Protein AF-A0A945R082-F1 (afdb_monomer_lite)

Foldseek 3Di:
DDDDAQEAEAEEDDPVQVVVQVVCCCPAPVVCPDDHGHYHYDYDPPDD

Structure (mmCIF, N/CA/C/O backbone):
data_AF-A0A945R082-F1
#
_entry.id   AF-A0A945R082-F1
#
loop_
_atom_site.group_PDB
_atom_site.id
_atom_site.type_symbol
_atom_site.label_atom_id
_atom_site.label_alt_id
_atom_site.label_comp_id
_atom_site.label_asym_id
_atom_site.label_entity_id
_atom_site.label_seq_id
_atom_site.pdbx_PDB_ins_code
_atom_site.Cartn_x
_atom_site.Cartn_y
_atom_site.Cartn_z
_atom_site.occupancy
_atom_site.B_iso_or_equiv
_atom_site.auth_seq_id
_atom_site.auth_comp_id
_atom_site.auth_asym_id
_atom_site.auth_atom_id
_atom_site.pdbx_PDB_model_num
ATOM 1 N N . MET A 1 1 ? -25.652 5.900 2.163 1.00 49.47 1 MET A N 1
ATOM 2 C CA . MET A 1 1 ? -24.382 5.473 1.525 1.00 49.47 1 MET A CA 1
ATOM 3 C C . MET A 1 1 ? -23.408 5.306 2.681 1.00 49.47 1 MET A C 1
ATOM 5 O O . MET A 1 1 ? -22.625 6.199 2.947 1.00 49.47 1 MET A O 1
ATOM 9 N N . ASP A 1 2 ? -23.564 4.223 3.454 1.00 81.38 2 ASP A N 1
ATOM 10 C CA . ASP A 1 2 ? -23.183 4.208 4.887 1.00 81.38 2 ASP A CA 1
ATOM 11 C C . ASP A 1 2 ? -22.166 3.113 5.240 1.00 81.38 2 ASP A C 1
ATOM 13 O O . ASP A 1 2 ? -21.976 2.768 6.404 1.00 81.38 2 ASP A O 1
ATOM 17 N N . LYS A 1 3 ? -21.514 2.523 4.232 1.00 88.06 3 LYS A N 1
ATOM 18 C CA . LYS A 1 3 ? -20.555 1.436 4.444 1.00 88.06 3 LYS A CA 1
ATOM 19 C C . LYS A 1 3 ? -19.130 1.981 4.451 1.00 88.06 3 LYS A C 1
ATOM 21 O O . LYS A 1 3 ? -18.665 2.515 3.446 1.00 88.06 3 LYS A O 1
ATOM 26 N N . ARG A 1 4 ? -18.437 1.801 5.578 1.00 89.62 4 ARG A N 1
ATOM 27 C CA . ARG A 1 4 ? -16.999 2.070 5.711 1.00 89.62 4 ARG A CA 1
ATOM 28 C C . ARG A 1 4 ? -16.213 1.259 4.674 1.00 89.62 4 ARG A C 1
ATOM 30 O O . ARG A 1 4 ? -16.497 0.079 4.460 1.00 89.62 4 ARG A O 1
ATOM 37 N N . ILE A 1 5 ? -15.231 1.899 4.044 1.00 93.44 5 ILE A N 1
ATOM 38 C CA . ILE A 1 5 ? -14.301 1.242 3.123 1.00 93.44 5 ILE A CA 1
ATOM 39 C C . ILE A 1 5 ? -13.220 0.540 3.942 1.00 93.44 5 ILE A C 1
ATOM 41 O O . ILE A 1 5 ? -12.587 1.162 4.790 1.00 93.44 5 ILE A O 1
ATOM 45 N N . ASN A 1 6 ? -13.027 -0.752 3.679 1.00 95.00 6 ASN A N 1
ATOM 46 C CA . ASN A 1 6 ? -12.076 -1.591 4.414 1.00 95.00 6 ASN A CA 1
ATOM 47 C C . ASN A 1 6 ? -10.987 -2.203 3.520 1.00 95.00 6 ASN A C 1
ATOM 49 O O . ASN A 1 6 ? -10.098 -2.862 4.042 1.00 95.00 6 ASN A O 1
ATOM 53 N N . HIS A 1 7 ? -11.052 -2.000 2.200 1.00 97.06 7 HIS A N 1
ATOM 54 C CA . HIS A 1 7 ? -10.086 -2.543 1.243 1.00 97.06 7 HIS A CA 1
ATOM 55 C C . HIS A 1 7 ? -9.628 -1.435 0.298 1.00 97.06 7 HIS A C 1
ATOM 57 O O . HIS A 1 7 ? -10.455 -0.769 -0.330 1.00 97.06 7 HIS A O 1
ATOM 63 N N . TYR A 1 8 ? -8.316 -1.254 0.204 1.00 97.44 8 TYR A N 1
ATOM 64 C CA . TYR A 1 8 ? -7.668 -0.239 -0.614 1.00 97.44 8 TYR A CA 1
ATOM 65 C C . TYR A 1 8 ? -6.682 -0.921 -1.562 1.00 97.44 8 TYR A C 1
ATOM 67 O O . TYR A 1 8 ? -5.734 -1.560 -1.112 1.00 97.44 8 TYR A O 1
ATOM 75 N N . THR A 1 9 ? -6.880 -0.766 -2.872 1.00 98.25 9 THR A N 1
ATOM 76 C CA . THR A 1 9 ? -5.949 -1.270 -3.891 1.00 98.25 9 THR A CA 1
ATOM 77 C C . THR A 1 9 ? -5.226 -0.103 -4.549 1.00 98.25 9 THR A C 1
ATOM 79 O O . THR A 1 9 ? -5.851 0.754 -5.170 1.00 98.25 9 THR A O 1
ATOM 82 N N . ILE A 1 10 ? -3.904 -0.079 -4.417 1.00 98.00 10 ILE A N 1
ATOM 83 C CA . ILE A 1 10 ? -3.006 0.897 -5.033 1.00 98.00 10 ILE A CA 1
ATOM 84 C C . ILE A 1 10 ? -2.390 0.231 -6.264 1.00 98.00 10 ILE A C 1
ATOM 86 O O . ILE A 1 10 ? -1.754 -0.815 -6.145 1.00 98.00 10 ILE A O 1
ATOM 90 N N . VAL A 1 11 ? -2.587 0.819 -7.444 1.00 96.88 11 VAL A N 1
ATOM 91 C CA . VAL A 1 11 ? -2.008 0.329 -8.704 1.00 96.88 11 VAL A CA 1
ATOM 92 C C . VAL A 1 11 ? -0.899 1.281 -9.130 1.00 96.88 11 VAL A C 1
ATOM 94 O O . VAL A 1 11 ? -1.160 2.444 -9.429 1.00 96.88 11 VAL A O 1
ATOM 97 N N . GLY A 1 12 ? 0.328 0.771 -9.161 1.00 93.56 12 GLY A N 1
ATOM 98 C CA . GLY A 1 12 ? 1.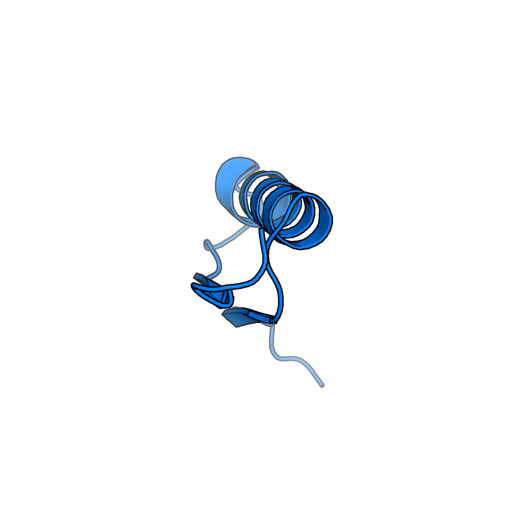542 1.557 -9.355 1.00 93.56 12 GLY A CA 1
ATOM 99 C C . GLY A 1 12 ? 2.351 1.644 -8.063 1.00 93.56 12 GLY A C 1
ATOM 100 O O . GLY A 1 12 ? 1.833 2.031 -7.016 1.00 93.56 12 GLY A O 1
ATOM 101 N N . GLY A 1 13 ? 3.622 1.254 -8.151 1.00 9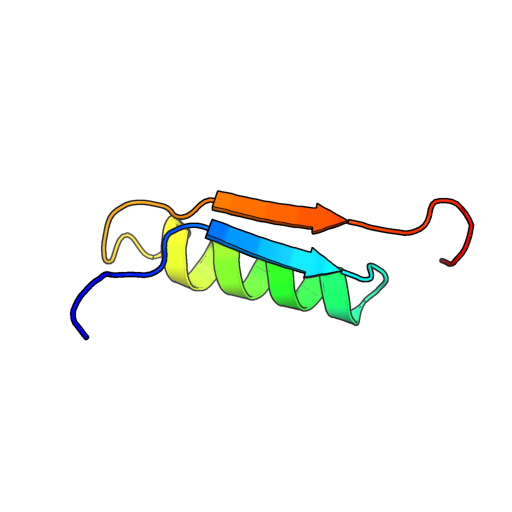1.88 13 GLY A N 1
ATOM 102 C CA . GLY A 1 13 ? 4.575 1.303 -7.048 1.00 91.88 13 GLY A CA 1
ATOM 103 C C . GLY A 1 13 ? 5.433 2.566 -7.078 1.00 91.88 13 GLY A C 1
ATOM 104 O O . GLY A 1 13 ? 4.898 3.682 -7.102 1.00 91.88 13 GLY A O 1
ATOM 105 N N . GLY A 1 14 ? 6.755 2.398 -7.032 1.00 92.31 14 GLY A N 1
ATOM 106 C CA . GLY A 1 14 ? 7.705 3.498 -6.892 1.00 92.31 14 GLY A CA 1
ATOM 107 C C . GLY A 1 14 ? 7.458 4.335 -5.628 1.00 92.31 14 GLY A C 1
ATOM 108 O O . GLY A 1 14 ? 6.766 3.931 -4.689 1.00 92.31 14 GLY A O 1
ATOM 109 N N . SER A 1 15 ? 8.000 5.552 -5.586 1.00 95.19 15 SER A N 1
ATOM 110 C CA . SER A 1 15 ? 7.881 6.410 -4.398 1.00 95.19 15 SER A CA 1
ATOM 111 C C . SER A 1 15 ? 6.433 6.795 -4.070 1.00 95.19 15 SER A C 1
ATOM 113 O O . SER A 1 15 ? 6.054 6.807 -2.900 1.00 95.19 15 SER A O 1
ATOM 115 N N . ALA A 1 16 ? 5.606 7.073 -5.081 1.00 96.19 16 ALA A N 1
ATOM 116 C CA . ALA A 1 16 ? 4.222 7.499 -4.888 1.00 96.19 16 ALA A CA 1
ATOM 117 C C . ALA A 1 16 ? 3.343 6.382 -4.302 1.00 96.19 16 ALA A C 1
ATOM 119 O O . ALA A 1 16 ? 2.618 6.619 -3.328 1.00 96.19 16 ALA A O 1
ATOM 120 N N . GLY A 1 17 ? 3.433 5.166 -4.853 1.00 96.88 17 GLY A N 1
ATOM 121 C CA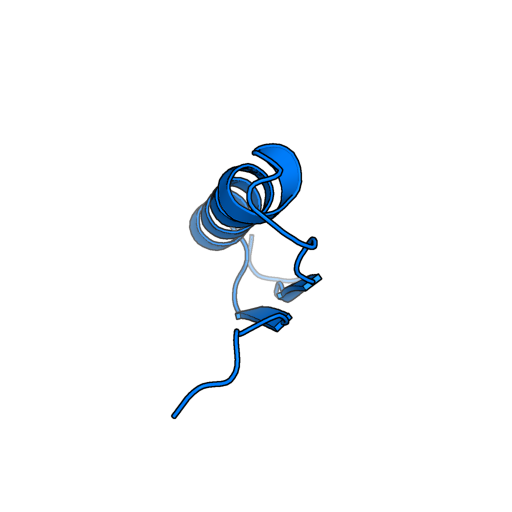 . GLY A 1 17 ? 2.678 4.013 -4.366 1.00 96.88 17 GLY A CA 1
ATOM 122 C C . GLY A 1 17 ? 3.054 3.661 -2.929 1.00 96.88 17 GLY A C 1
ATOM 123 O O . GLY A 1 17 ? 2.187 3.593 -2.054 1.00 96.88 17 GLY A O 1
ATOM 124 N N . TRP A 1 18 ? 4.355 3.530 -2.656 1.00 96.94 18 TRP A N 1
ATOM 125 C CA . TRP A 1 18 ? 4.851 3.151 -1.332 1.00 96.94 18 TRP A CA 1
ATOM 126 C C . TRP A 1 18 ? 4.606 4.224 -0.263 1.00 96.94 18 TRP A C 1
ATOM 128 O O . TRP A 1 18 ? 4.233 3.888 0.864 1.00 96.94 18 TRP A O 1
ATOM 138 N N . MET A 1 19 ? 4.728 5.514 -0.602 1.00 98.06 19 MET A N 1
ATOM 139 C CA . MET A 1 19 ? 4.393 6.603 0.325 1.00 98.06 19 MET A CA 1
ATOM 140 C C . MET A 1 19 ? 2.899 6.606 0.661 1.00 98.06 19 MET A C 1
ATOM 142 O O . MET A 1 19 ? 2.530 6.749 1.826 1.00 98.06 19 MET A O 1
ATOM 146 N N . THR A 1 20 ? 2.042 6.37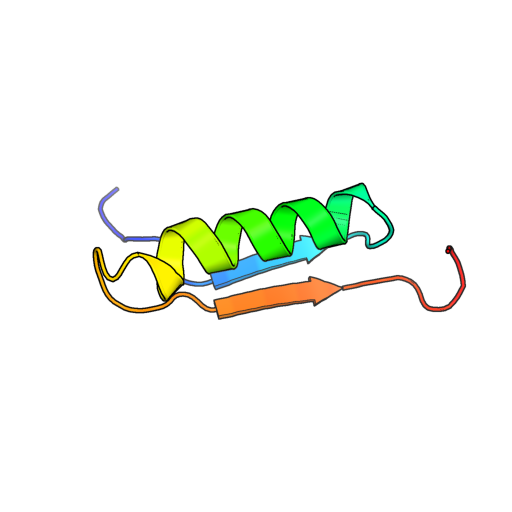3 -0.335 1.00 98.00 20 THR A N 1
ATOM 147 C CA . THR A 1 20 ? 0.591 6.273 -0.128 1.00 98.00 20 THR A CA 1
ATOM 148 C C . THR A 1 20 ? 0.245 5.090 0.778 1.00 98.00 20 THR A C 1
ATOM 150 O O . THR A 1 20 ? -0.488 5.262 1.752 1.00 98.00 20 THR A O 1
ATOM 153 N N . ALA A 1 21 ? 0.815 3.908 0.519 1.00 97.81 21 ALA A N 1
ATOM 154 C CA . ALA A 1 21 ? 0.589 2.713 1.332 1.00 97.81 21 ALA A CA 1
ATOM 155 C C . ALA A 1 21 ? 1.016 2.919 2.796 1.00 97.81 21 ALA A C 1
ATOM 157 O O . ALA A 1 21 ? 0.257 2.605 3.714 1.00 97.81 21 ALA A O 1
ATOM 158 N N . GLY A 1 22 ? 2.195 3.508 3.026 1.00 97.06 22 GLY A N 1
ATOM 159 C CA . GLY A 1 22 ? 2.692 3.801 4.373 1.00 97.06 22 GLY A CA 1
ATOM 160 C C . GLY A 1 22 ? 1.845 4.835 5.121 1.00 97.06 22 GLY A C 1
ATOM 161 O O . GLY A 1 22 ? 1.564 4.673 6.314 1.00 97.06 22 GLY A O 1
ATOM 162 N N . LEU A 1 23 ? 1.383 5.881 4.432 1.00 96.31 23 LEU A N 1
ATOM 163 C CA . LEU A 1 23 ? 0.489 6.882 5.020 1.00 96.31 23 LEU A CA 1
ATOM 164 C C . LEU A 1 23 ? -0.867 6.277 5.397 1.00 96.31 23 LEU A C 1
ATOM 166 O O . LEU A 1 23 ? -1.345 6.519 6.506 1.00 96.31 23 LEU A O 1
ATOM 170 N N . LEU A 1 24 ? -1.456 5.446 4.534 1.00 95.44 24 LEU A N 1
ATOM 171 C CA . LEU A 1 24 ? -2.712 4.756 4.836 1.00 95.44 24 LEU A CA 1
ATOM 172 C C . LEU A 1 24 ? -2.552 3.785 6.009 1.00 95.44 24 LEU A C 1
ATOM 174 O O . LEU A 1 24 ? -3.330 3.857 6.956 1.00 95.44 24 LEU A O 1
ATOM 178 N N . ALA A 1 25 ? -1.511 2.949 6.014 1.00 96.12 25 ALA A N 1
ATOM 179 C CA . ALA A 1 25 ? -1.265 2.005 7.103 1.00 96.12 25 ALA A CA 1
ATOM 180 C C . ALA A 1 25 ? -1.025 2.723 8.443 1.00 96.12 25 ALA A C 1
ATOM 182 O O . ALA A 1 25 ? -1.566 2.338 9.481 1.00 96.12 25 ALA A O 1
ATOM 183 N N . SER A 1 26 ? -0.243 3.807 8.432 1.00 94.81 26 SER A N 1
ATOM 184 C CA . SER A 1 26 ? 0.028 4.580 9.648 1.00 94.81 26 SER A CA 1
ATOM 185 C C . SER A 1 26 ? -1.200 5.330 10.165 1.00 94.81 26 SER A C 1
ATOM 187 O O . SER A 1 26 ? -1.359 5.460 11.377 1.00 94.81 26 SER A O 1
ATOM 189 N N . THR A 1 27 ? -2.071 5.806 9.275 1.00 92.69 27 THR A N 1
ATOM 190 C CA . THR A 1 27 ? -3.239 6.607 9.657 1.00 92.69 27 THR A CA 1
ATOM 191 C C . THR A 1 27 ? -4.431 5.741 10.041 1.00 92.69 27 THR A C 1
ATOM 193 O O . THR A 1 27 ? -5.107 6.060 11.012 1.00 92.69 27 THR A O 1
ATOM 196 N N . LEU A 1 28 ? -4.689 4.661 9.301 1.00 93.00 28 LEU A N 1
ATOM 197 C CA . LEU A 1 28 ? -5.916 3.870 9.429 1.00 93.00 28 LEU A CA 1
ATOM 198 C C . LEU A 1 28 ? -5.761 2.638 10.322 1.00 93.00 28 LEU A C 1
ATOM 200 O O . LEU A 1 28 ? -6.742 2.253 10.949 1.00 93.00 28 LEU A O 1
ATOM 204 N N . ASN A 1 29 ? -4.554 2.068 10.416 1.00 93.75 29 ASN A N 1
ATOM 205 C CA . ASN A 1 29 ? -4.313 0.860 11.215 1.00 93.75 29 ASN A CA 1
ATOM 206 C C . ASN A 1 29 ? -3.536 1.204 12.49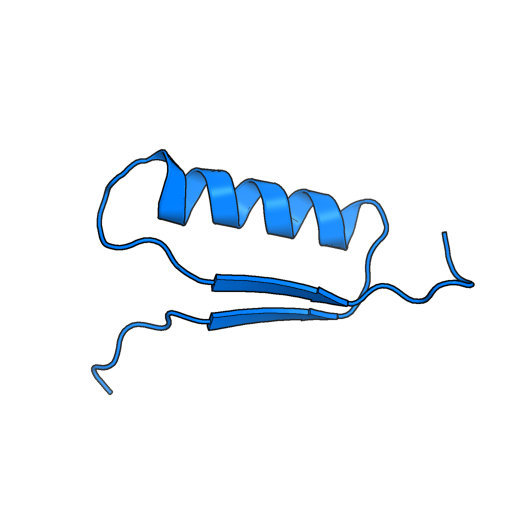4 1.00 93.75 29 ASN A C 1
ATOM 208 O O . ASN A 1 29 ? -3.927 0.872 13.608 1.00 93.75 29 ASN A O 1
ATOM 212 N N . ARG A 1 30 ? -2.442 1.970 12.374 1.00 85.62 30 ARG A N 1
ATOM 213 C CA . ARG A 1 30 ? -1.544 2.213 13.519 1.00 85.62 30 ARG A CA 1
ATOM 214 C C . ARG A 1 30 ? -2.086 3.195 14.564 1.00 85.62 30 ARG A C 1
ATOM 216 O O . ARG A 1 30 ? -1.690 3.101 15.722 1.00 85.62 30 ARG A O 1
ATOM 223 N N . ARG A 1 31 ? -2.944 4.150 14.186 1.00 77.62 31 ARG A N 1
ATOM 224 C CA . ARG A 1 31 ? -3.530 5.110 15.144 1.00 77.62 31 ARG A CA 1
ATOM 225 C C . ARG A 1 31 ? -4.609 4.493 16.039 1.00 77.62 31 ARG A C 1
ATOM 227 O O . ARG A 1 31 ? -4.870 5.047 17.098 1.00 77.62 31 ARG A O 1
ATOM 234 N N . GLY A 1 32 ? -5.165 3.336 15.666 1.00 66.56 32 GLY A N 1
ATOM 235 C CA . GLY A 1 32 ? -6.116 2.593 16.498 1.00 66.56 32 GLY A CA 1
ATOM 236 C C . GLY A 1 32 ? -7.529 3.186 16.557 1.00 66.56 32 GLY A C 1
ATOM 237 O O . GLY A 1 32 ? -8.314 2.784 17.410 1.00 66.56 32 GLY A O 1
ATOM 238 N N . ASP A 1 33 ? -7.885 4.100 15.647 1.00 74.75 33 ASP A N 1
ATOM 239 C CA . ASP A 1 33 ? -9.198 4.772 15.607 1.00 74.75 33 ASP A CA 1
ATOM 240 C C . ASP A 1 33 ? -10.339 3.873 15.061 1.00 74.75 33 ASP A C 1
ATOM 242 O O . ASP A 1 33 ? -11.433 4.333 14.720 1.00 74.75 33 ASP A O 1
ATOM 246 N N . GLY A 1 34 ? -10.104 2.565 14.933 1.00 82.88 34 GLY A N 1
ATOM 247 C CA . GLY A 1 34 ? -11.078 1.585 14.466 1.00 82.88 34 GLY A CA 1
ATOM 248 C C . GLY A 1 34 ? -10.425 0.271 14.034 1.00 82.88 34 GLY A C 1
ATOM 249 O O . GLY A 1 34 ? -9.234 0.082 14.261 1.00 82.88 34 GLY A O 1
ATOM 250 N N . PRO A 1 35 ? -11.193 -0.641 13.412 1.00 89.69 35 PRO A N 1
ATOM 251 C CA . PRO A 1 35 ? -10.627 -1.854 12.840 1.00 89.69 35 PRO A CA 1
ATOM 252 C C . PRO A 1 35 ? -9.653 -1.519 11.709 1.00 89.69 35 PRO A C 1
ATOM 254 O O . PRO A 1 35 ? -9.917 -0.616 10.903 1.00 89.69 35 PRO A O 1
ATOM 257 N N . ASP A 1 36 ? -8.575 -2.295 11.646 1.00 93.75 36 ASP A N 1
ATOM 258 C CA . ASP A 1 36 ? -7.602 -2.242 10.564 1.00 93.75 36 ASP A CA 1
ATOM 259 C C . ASP A 1 36 ? -8.270 -2.475 9.204 1.00 93.75 36 ASP A C 1
ATOM 261 O O . ASP A 1 36 ? -9.253 -3.213 9.072 1.00 93.75 36 ASP A O 1
ATOM 265 N N . VAL A 1 37 ? -7.705 -1.841 8.182 1.00 95.00 37 VAL A N 1
ATOM 266 C CA . VAL A 1 37 ? -8.097 -2.001 6.783 1.00 95.00 37 VAL A CA 1
ATOM 267 C C . VAL A 1 37 ? -7.035 -2.779 6.014 1.00 95.00 37 VAL A C 1
ATOM 269 O O . VAL A 1 37 ? -5.842 -2.735 6.334 1.00 95.00 37 VAL A O 1
ATOM 272 N N . GLU A 1 38 ? -7.468 -3.471 4.965 1.00 97.75 38 GLU A N 1
ATOM 273 C CA . GLU A 1 38 ? -6.583 -4.155 4.032 1.00 97.75 38 GLU A CA 1
ATOM 274 C C . GLU A 1 38 ? -6.054 -3.168 2.988 1.00 97.75 38 GLU A C 1
ATOM 276 O O . GLU A 1 38 ? -6.817 -2.428 2.359 1.00 97.75 38 GLU A O 1
ATOM 281 N N . ILE A 1 39 ? -4.735 -3.169 2.797 1.00 97.94 39 ILE A N 1
ATOM 282 C CA . ILE A 1 39 ? -4.047 -2.334 1.813 1.00 97.94 39 ILE A CA 1
ATOM 283 C C . ILE A 1 39 ? -3.235 -3.258 0.908 1.00 97.94 39 ILE A C 1
ATOM 285 O O . ILE A 1 39 ? -2.304 -3.920 1.362 1.00 97.94 39 ILE A O 1
ATOM 289 N N . THR A 1 40 ? -3.574 -3.279 -0.377 1.00 98.38 40 THR A N 1
ATOM 290 C CA . THR A 1 40 ? -2.865 -4.039 -1.410 1.00 98.38 40 THR A CA 1
ATOM 291 C C . THR A 1 40 ? -2.173 -3.067 -2.356 1.00 98.38 40 THR A C 1
ATOM 293 O O . THR A 1 40 ? -2.832 -2.208 -2.940 1.00 98.38 40 THR A O 1
ATOM 296 N N . LEU A 1 41 ? -0.862 -3.211 -2.547 1.00 97.81 41 LEU A N 1
ATOM 297 C CA . LEU A 1 41 ? -0.102 -2.478 -3.560 1.00 97.81 41 LEU A CA 1
ATOM 298 C C . LEU A 1 41 ? 0.284 -3.438 -4.684 1.00 97.81 41 LEU A C 1
ATOM 300 O O . LEU A 1 41 ? 0.868 -4.490 -4.435 1.00 97.81 41 LEU A O 1
ATOM 304 N N . ILE A 1 42 ? -0.064 -3.075 -5.915 1.00 96.56 42 ILE A N 1
ATOM 305 C CA . ILE A 1 42 ? 0.265 -3.825 -7.125 1.00 96.56 42 ILE A CA 1
ATOM 306 C C . ILE A 1 42 ? 1.291 -3.010 -7.907 1.00 96.56 42 ILE A C 1
ATOM 308 O O . ILE A 1 42 ? 0.982 -1.939 -8.432 1.00 96.56 42 ILE A O 1
ATOM 312 N N . GLU A 1 43 ? 2.510 -3.532 -7.986 1.00 95.12 43 GLU A N 1
ATOM 313 C CA . GLU A 1 43 ? 3.641 -2.913 -8.675 1.00 95.12 43 GLU A CA 1
ATOM 314 C C . GLU A 1 43 ? 4.028 -3.724 -9.913 1.00 95.12 43 GLU A C 1
ATOM 316 O O . GLU A 1 43 ? 3.983 -4.957 -9.911 1.00 95.12 43 GLU A O 1
ATOM 321 N N . SER A 1 44 ? 4.386 -3.021 -10.991 1.00 93.69 44 SER A N 1
ATOM 322 C CA . SER A 1 44 ? 4.938 -3.673 -12.175 1.00 93.69 44 SER A CA 1
ATOM 323 C C . SER A 1 44 ? 6.333 -4.200 -11.842 1.00 93.69 44 SER A C 1
ATOM 325 O O . SER A 1 44 ? 7.156 -3.426 -11.362 1.00 93.69 44 SER A O 1
ATOM 327 N N . PRO A 1 45 ? 6.667 -5.460 -12.159 1.00 86.69 45 PRO A N 1
ATOM 328 C CA . PRO A 1 45 ? 8.002 -5.993 -11.895 1.00 86.69 45 PRO A CA 1
ATOM 329 C C . PRO A 1 45 ? 9.099 -5.321 -12.738 1.00 86.69 45 PRO A C 1
ATOM 331 O O . PRO A 1 45 ? 10.280 -5.529 -12.478 1.00 86.69 45 PRO A O 1
ATOM 334 N N . SER A 1 46 ? 8.727 -4.566 -13.780 1.00 80.50 46 SER A N 1
ATOM 335 C CA . SER A 1 46 ? 9.646 -4.045 -14.798 1.00 80.50 46 SER A CA 1
ATOM 336 C C . SER A 1 46 ? 9.759 -2.517 -14.844 1.00 80.50 46 SER A C 1
ATOM 338 O O . SER A 1 46 ? 10.479 -2.004 -15.699 1.00 80.50 46 SER A O 1
ATOM 340 N N . ILE A 1 47 ? 9.042 -1.785 -13.985 1.00 65.69 47 ILE A N 1
ATOM 341 C CA . ILE A 1 47 ? 9.143 -0.322 -13.856 1.00 65.69 47 ILE A CA 1
ATOM 342 C C . ILE A 1 47 ? 9.589 -0.037 -12.411 1.00 65.69 47 ILE A C 1
ATOM 344 O O . ILE A 1 47 ? 8.838 -0.421 -11.516 1.00 65.69 47 ILE A O 1
ATOM 348 N N . PRO A 1 48 ? 10.778 0.560 -12.181 1.00 57.88 48 PRO A N 1
ATOM 349 C CA . PRO A 1 48 ? 11.266 0.894 -10.838 1.00 57.88 48 PRO A CA 1
ATOM 350 C C . PRO A 1 48 ? 10.436 1.965 -10.118 1.00 57.88 48 PRO A C 1
ATOM 352 O O . PRO 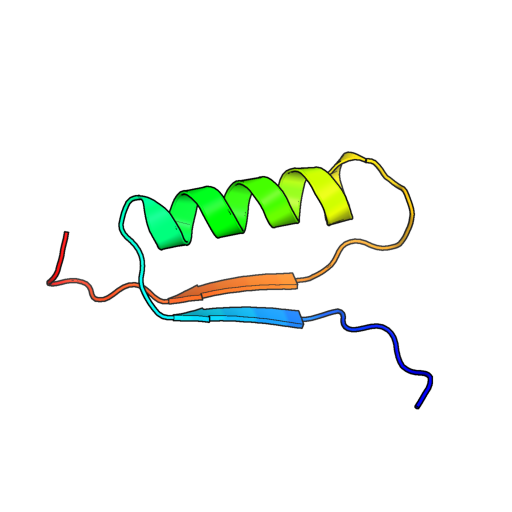A 1 48 ? 9.791 2.785 -10.815 1.00 57.88 48 PRO A O 1
#

Radius of gyration: 12.26 Å; chains: 1; bounding box: 36×14×31 Å

pLDDT: mean 90.3, std 10.92, range [49.47, 98.38]

Sequence (48 aa):
MDKRINHYTIVGGGSAGWMTAGLLASTLNRRGDGPDVEITLIESPSIP

Secondary structure (DSSP, 8-state):
--PPP-EEEEE--HHHHHHHHHHHIIIIITT-SSS--EEEEE--TT--